Protein AF-A0A7X8BK26-F1 (afdb_monomer)

Structure (mmCIF, N/CA/C/O backbone):
data_AF-A0A7X8BK26-F1
#
_entry.id   AF-A0A7X8BK26-F1
#
loop_
_atom_site.group_PDB
_atom_site.id
_atom_site.type_symbol
_atom_site.label_atom_id
_atom_site.label_alt_id
_atom_site.label_comp_id
_atom_site.label_asym_id
_atom_site.label_entity_id
_atom_site.label_seq_id
_atom_site.pdbx_PDB_ins_code
_atom_site.Cartn_x
_atom_site.Cartn_y
_atom_site.Cartn_z
_atom_site.occupancy
_atom_site.B_iso_or_equiv
_atom_site.auth_seq_id
_atom_site.auth_comp_id
_atom_site.auth_asym_id
_atom_site.auth_atom_id
_atom_site.pdbx_PDB_model_num
ATOM 1 N N . MET A 1 1 ? -13.725 -7.142 50.628 1.00 49.91 1 MET A N 1
ATOM 2 C CA . MET A 1 1 ? -12.646 -7.054 49.625 1.00 49.91 1 MET A CA 1
ATOM 3 C C . MET A 1 1 ? -13.184 -6.203 48.503 1.00 49.91 1 MET A C 1
ATOM 5 O O . MET A 1 1 ? -13.955 -6.682 47.684 1.00 49.91 1 MET A O 1
ATOM 9 N N . ASP A 1 2 ? -12.891 -4.916 48.605 1.00 51.00 2 ASP A N 1
ATOM 10 C CA . ASP A 1 2 ? -13.368 -3.869 47.716 1.00 51.00 2 ASP A CA 1
ATOM 11 C C . ASP A 1 2 ? -12.639 -4.034 46.376 1.00 51.00 2 ASP A C 1
ATOM 13 O O . ASP A 1 2 ? -11.446 -3.735 46.266 1.00 51.00 2 ASP A O 1
ATOM 17 N N . GLN A 1 3 ? -13.297 -4.648 45.387 1.00 53.56 3 GLN A N 1
ATOM 18 C CA . GLN A 1 3 ? -12.745 -4.706 44.037 1.00 53.56 3 GLN A CA 1
ATOM 19 C C . GLN A 1 3 ? -12.851 -3.306 43.452 1.00 53.56 3 GLN A C 1
ATOM 21 O O . GLN A 1 3 ? -13.865 -2.927 42.879 1.00 53.56 3 GLN A O 1
ATOM 26 N N . ASN A 1 4 ? -11.785 -2.541 43.657 1.00 54.84 4 ASN A N 1
ATOM 27 C CA . ASN A 1 4 ? -11.631 -1.193 43.157 1.00 54.84 4 ASN A CA 1
ATOM 28 C C . ASN A 1 4 ? -11.833 -1.201 41.620 1.00 54.84 4 ASN A C 1
ATOM 30 O O . ASN A 1 4 ? -10.984 -1.747 40.904 1.00 54.84 4 ASN A O 1
ATOM 34 N N . PRO A 1 5 ? -12.938 -0.637 41.092 1.00 57.91 5 PRO A N 1
ATOM 35 C CA . PRO A 1 5 ? -13.339 -0.778 39.684 1.00 57.91 5 PRO A CA 1
ATOM 36 C C . PRO A 1 5 ? -12.338 -0.144 38.706 1.00 57.91 5 PRO A C 1
ATOM 38 O O . PRO A 1 5 ? -12.339 -0.442 37.514 1.00 57.91 5 PRO A O 1
ATOM 41 N N . VAL A 1 6 ? -11.429 0.688 39.218 1.00 57.09 6 VAL A N 1
ATOM 42 C CA . VAL A 1 6 ? -10.372 1.365 38.458 1.00 57.09 6 VAL A CA 1
ATOM 43 C C . VAL A 1 6 ? -9.267 0.393 37.995 1.00 57.09 6 VAL A C 1
ATOM 45 O O . VAL A 1 6 ? -8.559 0.688 37.038 1.00 57.09 6 VAL A O 1
ATOM 48 N N . MET A 1 7 ? -9.127 -0.786 38.622 1.00 52.00 7 MET A N 1
ATOM 49 C CA . MET A 1 7 ? -8.058 -1.760 38.320 1.00 52.00 7 MET A CA 1
ATOM 50 C C . MET A 1 7 ? -8.426 -2.805 37.244 1.00 52.00 7 MET A C 1
ATOM 52 O O . MET A 1 7 ? -7.552 -3.558 36.819 1.00 52.00 7 MET A O 1
ATOM 56 N N . GLN A 1 8 ? -9.685 -2.872 36.787 1.00 52.25 8 GLN A N 1
ATOM 57 C CA . GLN A 1 8 ? -10.115 -3.806 35.724 1.00 52.25 8 GLN A CA 1
ATOM 58 C C . GLN A 1 8 ? -9.964 -3.233 34.301 1.00 52.25 8 GLN A C 1
ATOM 60 O O . GLN A 1 8 ? -9.877 -3.992 33.339 1.00 52.25 8 GLN A O 1
ATOM 65 N N . SER A 1 9 ? -9.893 -1.907 34.134 1.00 55.22 9 SER A N 1
ATOM 66 C CA . SER A 1 9 ? -9.843 -1.278 32.800 1.00 55.22 9 SER A CA 1
ATOM 67 C C . SER A 1 9 ? -8.489 -1.441 32.094 1.00 55.22 9 SER A C 1
ATOM 69 O O . SER A 1 9 ? -8.433 -1.578 30.876 1.00 55.22 9 SER A O 1
ATOM 71 N N . SER A 1 10 ? -7.381 -1.499 32.842 1.00 54.41 10 SER A N 1
ATOM 72 C CA . SER A 1 10 ? -6.023 -1.656 32.291 1.00 54.41 10 SER A CA 1
ATOM 73 C C . SER A 1 10 ? -5.678 -3.097 31.878 1.00 54.41 10 SER A C 1
ATOM 75 O O . SER A 1 10 ? -4.671 -3.337 31.197 1.00 54.41 10 SER A O 1
ATOM 77 N N . THR A 1 11 ? -6.515 -4.066 32.254 1.00 61.47 11 THR A N 1
ATOM 78 C CA . THR A 1 11 ? -6.360 -5.494 31.948 1.00 61.47 11 THR A CA 1
ATOM 79 C C . THR A 1 11 ? -7.364 -6.020 30.931 1.00 61.47 11 THR A C 1
ATOM 81 O O . THR A 1 11 ? -7.112 -7.100 30.403 1.00 61.47 11 THR A O 1
ATOM 84 N N . ASP A 1 12 ? -8.412 -5.265 30.579 1.00 83.19 12 ASP A N 1
ATOM 85 C CA . ASP A 1 12 ? -9.378 -5.664 29.551 1.00 83.19 12 ASP A CA 1
ATOM 86 C C . ASP A 1 12 ? -8.708 -5.705 28.157 1.00 83.19 12 ASP A C 1
ATOM 88 O O . ASP A 1 12 ? -8.351 -4.656 27.598 1.00 83.19 12 ASP A O 1
ATOM 92 N N . PRO A 1 13 ? -8.519 -6.902 27.562 1.00 85.44 13 PRO A N 1
ATOM 93 C CA . PRO A 1 13 ? -7.912 -7.041 26.242 1.00 85.44 13 PRO A CA 1
ATOM 94 C C . PRO A 1 13 ? -8.657 -6.238 25.171 1.00 85.44 13 PRO A C 1
ATOM 96 O O . PRO A 1 13 ? -8.036 -5.733 24.235 1.00 85.44 13 PRO A O 1
ATOM 99 N N . MET A 1 14 ? -9.972 -6.066 25.324 1.00 88.00 14 MET A N 1
ATOM 100 C CA . MET A 1 14 ? -10.800 -5.386 24.339 1.00 88.00 14 MET A CA 1
ATOM 101 C C . MET A 1 14 ? -10.535 -3.880 24.308 1.00 88.00 14 MET A C 1
ATOM 103 O O . MET A 1 14 ? -10.464 -3.288 23.229 1.00 88.00 14 MET A O 1
ATOM 107 N N . GLN A 1 15 ? -10.292 -3.263 25.469 1.00 88.44 15 GLN A N 1
ATOM 108 C CA . GLN A 1 15 ? -9.907 -1.851 25.548 1.00 88.44 15 GLN A CA 1
ATOM 109 C C . GLN A 1 15 ? -8.535 -1.599 24.918 1.00 88.44 15 GLN A C 1
ATOM 111 O O . GLN A 1 15 ? -8.359 -0.618 24.195 1.00 88.44 15 GLN A O 1
ATOM 116 N N . LYS A 1 16 ? -7.575 -2.514 25.107 1.00 90.75 16 LYS A N 1
ATOM 117 C CA . LYS A 1 16 ? -6.255 -2.418 24.457 1.00 90.75 16 LYS A CA 1
ATOM 118 C C . LYS A 1 16 ? -6.360 -2.494 22.936 1.00 90.75 16 LYS A C 1
ATOM 120 O O . LYS A 1 16 ? -5.694 -1.727 22.240 1.00 90.75 16 LYS A O 1
ATOM 125 N N . ILE A 1 17 ? -7.210 -3.385 22.421 1.00 92.62 17 ILE A N 1
ATOM 126 C CA . ILE A 1 17 ? -7.477 -3.500 20.982 1.00 92.62 17 ILE A CA 1
ATOM 127 C C . ILE A 1 17 ? -8.123 -2.212 20.459 1.00 92.62 17 ILE A C 1
ATOM 129 O O . ILE A 1 17 ? -7.651 -1.674 19.461 1.00 92.62 17 ILE A O 1
ATOM 133 N N . ARG A 1 18 ? -9.139 -1.673 21.148 1.00 92.56 18 ARG A N 1
ATOM 134 C CA . ARG A 1 18 ? -9.778 -0.398 20.768 1.00 92.56 18 ARG A CA 1
ATOM 135 C C . ARG A 1 18 ? -8.774 0.745 20.707 1.00 92.56 18 ARG A C 1
ATOM 137 O O . ARG A 1 18 ? -8.687 1.406 19.681 1.00 92.56 18 ARG A O 1
ATOM 144 N N . TYR A 1 19 ? -7.946 0.904 21.736 1.00 91.88 19 TYR A N 1
ATOM 145 C CA . TYR A 1 19 ? -6.907 1.936 21.769 1.00 91.88 19 TYR A CA 1
ATOM 146 C C . TYR A 1 19 ? -5.872 1.788 20.639 1.00 91.88 19 TYR A C 1
ATOM 148 O O . TYR A 1 19 ? -5.400 2.770 20.065 1.00 91.88 19 TYR A O 1
ATOM 156 N N . SER A 1 20 ? -5.502 0.554 20.287 1.00 92.69 20 SER A N 1
ATOM 157 C CA . SER A 1 20 ? -4.616 0.293 19.146 1.00 92.69 20 SER A CA 1
ATOM 158 C C . SER A 1 20 ? -5.281 0.655 17.812 1.00 92.69 20 SER A C 1
ATOM 160 O O . SER A 1 20 ? -4.668 1.298 16.951 1.00 92.69 20 SER A O 1
ATOM 162 N N . ILE A 1 21 ? -6.555 0.299 17.656 1.00 94.81 21 ILE A N 1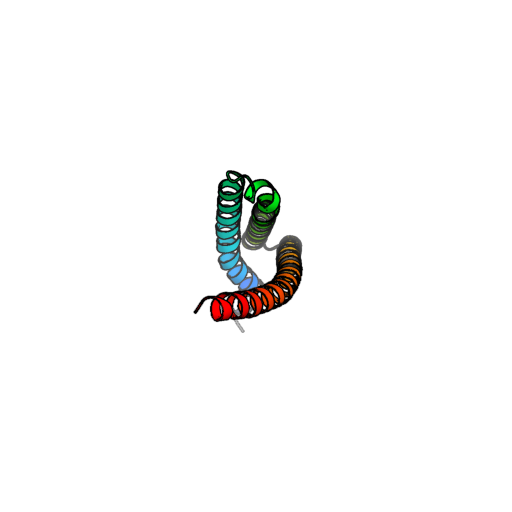
ATOM 163 C CA . ILE A 1 21 ? -7.343 0.623 16.467 1.00 94.81 21 ILE A CA 1
ATOM 164 C C . ILE A 1 21 ? -7.531 2.130 16.340 1.00 94.81 21 ILE A C 1
ATOM 166 O O . ILE A 1 21 ? -7.348 2.652 15.246 1.00 94.81 21 ILE A O 1
ATOM 170 N N . GLU A 1 22 ? -7.761 2.848 17.442 1.00 93.69 22 GLU A N 1
ATOM 171 C CA . GLU A 1 22 ? -7.887 4.308 17.460 1.00 93.69 22 GLU A CA 1
ATOM 172 C C . GLU A 1 22 ? -6.683 5.031 16.855 1.00 93.69 22 GLU A C 1
ATOM 174 O O . GLU A 1 22 ? -6.837 6.043 16.169 1.00 93.69 22 GLU A O 1
ATOM 179 N N . LYS A 1 23 ? -5.482 4.494 17.073 1.00 91.44 23 LYS A N 1
ATOM 180 C CA . LYS A 1 23 ? -4.248 5.047 16.510 1.00 91.44 23 LYS A CA 1
ATOM 181 C C . LYS A 1 23 ? -4.068 4.684 15.043 1.00 91.44 23 LYS A C 1
ATOM 183 O O . LYS A 1 23 ? -3.634 5.515 14.249 1.00 91.44 23 LYS A O 1
ATOM 188 N N . THR A 1 24 ? -4.374 3.445 14.677 1.00 94.50 24 THR A N 1
ATOM 189 C CA . THR A 1 24 ? -4.116 2.924 13.325 1.00 94.50 24 THR A CA 1
ATOM 190 C C . THR A 1 24 ? -5.158 3.387 12.306 1.00 94.50 24 THR A C 1
ATOM 192 O O . THR A 1 24 ? -4.805 3.650 11.156 1.00 94.50 24 THR A O 1
ATOM 195 N N . GLN A 1 25 ? -6.409 3.607 12.722 1.00 93.94 25 GLN A N 1
ATOM 196 C CA . GLN A 1 25 ? -7.476 4.105 11.848 1.00 93.94 25 GLN A CA 1
ATOM 197 C C . GLN A 1 25 ? -7.139 5.444 11.178 1.00 93.94 25 GLN A C 1
ATOM 199 O O . GLN A 1 25 ? -7.457 5.646 10.006 1.00 93.94 25 GLN A O 1
ATOM 204 N N . GLY A 1 26 ? -6.481 6.355 11.905 1.00 93.81 26 GLY A N 1
ATOM 205 C CA . GLY A 1 26 ? -6.162 7.694 11.414 1.00 93.81 26 GLY A CA 1
ATOM 206 C C . GLY A 1 26 ? -5.140 7.623 10.287 1.00 93.81 26 GLY A C 1
ATOM 207 O O . GLY A 1 26 ? -5.330 8.228 9.233 1.00 93.81 26 GLY A O 1
ATOM 208 N N . TRP A 1 27 ? -4.115 6.789 10.473 1.00 96.38 27 TRP A N 1
ATOM 209 C CA . TRP A 1 27 ? -3.114 6.502 9.450 1.00 96.38 27 TRP A CA 1
ATOM 210 C C . TRP A 1 27 ? -3.716 5.837 8.217 1.00 96.38 27 TRP A C 1
ATOM 212 O O . TRP A 1 27 ? -3.382 6.229 7.104 1.00 96.38 27 TRP A O 1
ATOM 222 N N . LEU A 1 28 ? -4.640 4.889 8.389 1.00 96.75 28 LEU A N 1
ATOM 223 C CA . LEU A 1 28 ? -5.323 4.253 7.260 1.00 96.75 28 LEU A CA 1
ATOM 224 C C . LEU A 1 28 ? -6.118 5.264 6.429 1.00 96.75 28 LEU A C 1
ATOM 226 O O . LEU A 1 28 ? -5.996 5.271 5.207 1.00 96.75 28 LEU A O 1
ATOM 230 N N . LYS A 1 29 ? -6.878 6.160 7.068 1.00 96.06 29 LYS A N 1
ATOM 231 C CA . LYS A 1 29 ? -7.614 7.214 6.350 1.00 96.06 29 LYS A CA 1
ATOM 232 C C . LYS A 1 29 ? -6.674 8.183 5.643 1.00 96.06 29 LYS A C 1
ATOM 234 O O . LYS A 1 29 ? -6.883 8.483 4.471 1.00 96.06 29 LYS A O 1
ATOM 239 N N . PHE A 1 30 ? -5.628 8.635 6.331 1.00 97.25 30 PHE A N 1
ATOM 240 C CA . PHE A 1 30 ? -4.641 9.553 5.768 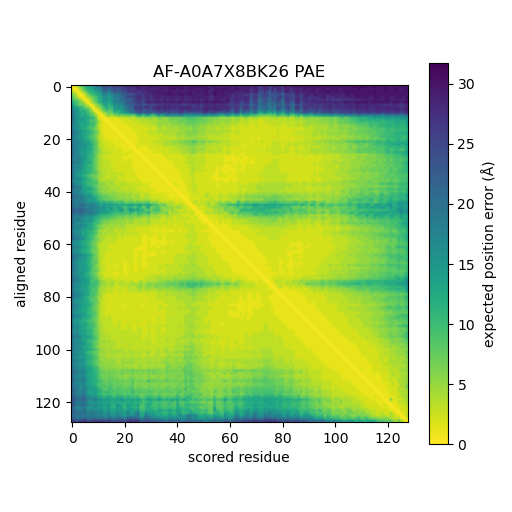1.00 97.25 30 PHE A CA 1
ATOM 241 C C . PHE A 1 30 ? -3.934 8.956 4.545 1.00 97.25 30 PHE A C 1
ATOM 243 O O . PHE A 1 30 ? -3.953 9.552 3.469 1.00 97.25 30 PHE A O 1
ATOM 250 N N . LEU A 1 31 ? -3.376 7.751 4.681 1.00 96.44 31 LEU A N 1
ATOM 251 C CA . LEU A 1 31 ? -2.712 7.050 3.583 1.00 96.44 31 LEU A CA 1
ATOM 252 C C . LEU A 1 31 ? -3.687 6.719 2.450 1.00 96.44 31 LEU A C 1
ATOM 254 O O . LEU A 1 31 ? -3.312 6.815 1.285 1.00 96.44 31 LEU A O 1
ATOM 258 N N . GLY A 1 32 ? -4.942 6.392 2.771 1.00 96.56 32 GLY A N 1
ATOM 259 C CA . GLY A 1 32 ? -5.978 6.158 1.773 1.00 96.56 32 GLY A CA 1
ATOM 260 C C . GLY A 1 32 ? -6.255 7.394 0.916 1.00 96.56 32 GLY A C 1
ATOM 261 O O . GLY A 1 32 ? -6.265 7.307 -0.310 1.00 96.56 32 GLY A O 1
ATOM 262 N N . ILE A 1 33 ? -6.399 8.562 1.548 1.00 97.50 33 ILE A N 1
ATOM 263 C CA . ILE A 1 33 ? -6.585 9.843 0.852 1.00 97.50 33 ILE A CA 1
ATOM 264 C C . ILE A 1 33 ? -5.357 10.178 -0.003 1.00 97.50 33 ILE A C 1
ATOM 266 O O . ILE A 1 33 ? -5.509 10.511 -1.178 1.00 97.50 33 ILE A O 1
ATOM 270 N N . LEU A 1 34 ? -4.145 10.045 0.547 1.00 97.38 34 LEU A N 1
ATOM 271 C CA . LEU A 1 34 ? -2.914 10.273 -0.212 1.00 97.38 34 LEU A CA 1
ATOM 272 C C . LEU A 1 34 ? -2.794 9.340 -1.420 1.00 97.38 34 LEU A C 1
ATOM 274 O O . LEU A 1 34 ? -2.375 9.780 -2.486 1.00 97.38 34 LEU A O 1
ATOM 278 N N . SER A 1 35 ? -3.182 8.072 -1.274 1.00 96.00 35 SER A N 1
ATOM 279 C CA . SER A 1 35 ? -3.143 7.091 -2.359 1.00 96.00 35 SER A CA 1
ATOM 280 C C . SER A 1 35 ? -4.123 7.443 -3.483 1.00 96.00 35 SER A C 1
ATOM 282 O O . SER A 1 35 ? -3.749 7.395 -4.655 1.00 96.00 35 SER A O 1
ATOM 284 N N . ILE A 1 36 ? -5.335 7.901 -3.143 1.00 96.75 36 ILE A N 1
ATOM 285 C CA . ILE A 1 36 ? -6.319 8.380 -4.128 1.00 96.75 36 ILE A CA 1
ATOM 286 C C . ILE A 1 36 ? -5.788 9.609 -4.870 1.00 96.75 36 ILE A C 1
ATOM 288 O O . ILE A 1 36 ? -5.843 9.646 -6.097 1.00 96.75 36 ILE A O 1
ATOM 292 N N . ILE A 1 37 ? -5.245 10.596 -4.150 1.00 96.81 37 ILE A N 1
ATOM 293 C CA . ILE A 1 37 ? -4.675 11.807 -4.760 1.00 96.81 37 ILE A CA 1
ATOM 294 C C . ILE A 1 37 ? -3.495 11.440 -5.665 1.00 96.81 37 ILE A C 1
ATOM 296 O O . ILE A 1 37 ? -3.438 11.881 -6.811 1.00 96.81 37 ILE A O 1
ATOM 300 N N . GLY A 1 38 ? -2.578 10.599 -5.184 1.00 94.25 38 GLY A N 1
ATOM 301 C CA . GLY A 1 38 ? -1.432 10.128 -5.957 1.00 94.25 38 GLY A CA 1
ATOM 302 C C . GLY A 1 38 ? -1.853 9.396 -7.232 1.00 94.25 38 GLY A C 1
ATOM 303 O O . GLY A 1 38 ? -1.331 9.689 -8.305 1.00 94.25 38 GLY A O 1
ATOM 304 N N . GLY A 1 39 ? -2.849 8.512 -7.142 1.00 92.75 39 GLY A N 1
ATOM 305 C CA . GLY A 1 39 ? -3.417 7.830 -8.302 1.00 92.75 39 GLY A CA 1
ATOM 306 C C . GLY A 1 39 ? -4.093 8.789 -9.284 1.00 92.75 39 GLY A C 1
ATOM 307 O O . GLY A 1 39 ? -3.876 8.681 -10.488 1.00 92.75 39 GLY A O 1
ATOM 308 N N . ALA A 1 40 ? -4.845 9.776 -8.793 1.00 94.12 40 ALA A N 1
ATOM 309 C CA . ALA A 1 40 ? -5.467 10.796 -9.636 1.00 94.12 40 ALA A CA 1
ATOM 310 C C . ALA A 1 40 ? -4.427 11.639 -10.395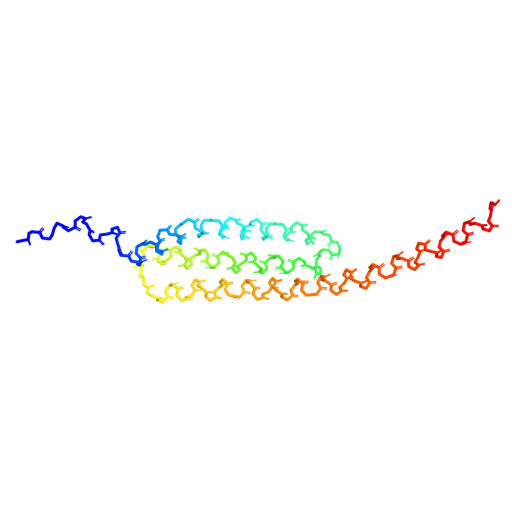 1.00 94.12 40 ALA A C 1
ATOM 312 O O . ALA A 1 40 ? -4.594 11.888 -11.586 1.00 94.12 40 ALA A O 1
ATOM 313 N N . LEU A 1 41 ? -3.324 12.022 -9.741 1.00 94.19 41 LEU A N 1
ATOM 314 C CA . LEU A 1 41 ? -2.208 12.709 -10.399 1.00 94.19 41 LEU A CA 1
ATOM 315 C C . LEU A 1 41 ? -1.529 11.814 -11.441 1.00 94.19 41 LEU A C 1
ATOM 317 O O . LEU A 1 41 ? -1.188 12.277 -12.527 1.00 94.19 41 LEU A O 1
ATOM 321 N N . GLN A 1 42 ? -1.369 10.524 -11.146 1.00 92.19 42 GLN A N 1
ATOM 322 C CA . GLN A 1 42 ? -0.786 9.566 -12.081 1.00 92.19 42 GLN A CA 1
ATOM 323 C C . GLN A 1 42 ? -1.668 9.380 -13.326 1.00 92.19 42 GLN A C 1
ATOM 325 O O . GLN A 1 42 ? -1.144 9.293 -14.439 1.00 92.19 42 GLN A O 1
ATOM 330 N N . ALA A 1 43 ? -2.995 9.402 -13.164 1.00 92.75 43 ALA A N 1
ATOM 331 C CA . ALA A 1 43 ? -3.962 9.299 -14.257 1.00 92.75 43 ALA A CA 1
ATOM 332 C C . ALA A 1 43 ? -3.853 10.433 -15.294 1.00 92.75 43 ALA A C 1
ATOM 334 O O . ALA A 1 43 ? -4.292 10.254 -16.426 1.00 92.75 43 ALA A O 1
ATOM 335 N N . LEU A 1 44 ? -3.232 11.569 -14.946 1.00 93.06 44 LEU A N 1
ATOM 336 C CA . LEU A 1 44 ? -2.972 12.672 -15.883 1.00 93.06 44 LEU A CA 1
ATOM 337 C C . LEU A 1 44 ? -1.925 12.320 -16.952 1.00 93.06 44 LEU A C 1
ATOM 339 O O . LEU A 1 44 ? -1.778 13.038 -17.939 1.00 93.06 44 LEU A O 1
ATOM 343 N N . THR A 1 45 ? -1.186 11.225 -16.768 1.00 92.56 45 THR A N 1
ATOM 344 C CA . THR A 1 45 ? -0.196 10.745 -17.737 1.00 92.56 45 THR A CA 1
ATOM 345 C C . THR A 1 45 ? -0.797 9.667 -18.646 1.00 92.56 45 THR A C 1
ATOM 347 O O . THR A 1 45 ? -1.575 8.826 -18.195 1.00 92.56 45 THR A O 1
ATOM 350 N N . LEU A 1 46 ? -0.391 9.641 -19.924 1.00 86.94 46 LEU A N 1
ATOM 351 C CA . LEU A 1 46 ? -0.847 8.650 -20.918 1.00 86.94 46 LEU A CA 1
ATOM 352 C C . LEU A 1 46 ? -0.649 7.200 -20.458 1.00 86.94 46 LEU A C 1
ATOM 354 O O . LEU A 1 46 ? -1.493 6.347 -20.704 1.00 86.94 46 LEU A O 1
ATOM 358 N N . VAL A 1 47 ? 0.462 6.923 -19.776 1.00 86.62 47 VAL A N 1
ATOM 359 C CA . VAL A 1 47 ? 0.757 5.593 -19.223 1.00 86.62 47 VAL A CA 1
ATOM 360 C C . VAL A 1 47 ? 0.016 5.377 -17.904 1.00 86.62 47 VAL A C 1
ATOM 362 O O . VAL A 1 47 ? -0.486 4.289 -17.629 1.00 86.62 47 VAL A O 1
ATOM 365 N N . GLY A 1 48 ? -0.076 6.417 -17.078 1.00 82.88 48 GLY A N 1
ATOM 366 C CA . GLY A 1 48 ? -0.644 6.316 -15.745 1.00 82.88 48 GLY A CA 1
ATOM 367 C C . GLY A 1 48 ? -2.147 6.090 -15.728 1.00 82.88 48 GLY A C 1
ATOM 368 O O . GLY A 1 48 ? -2.608 5.450 -14.794 1.00 82.88 48 GLY A O 1
ATOM 369 N N . ILE A 1 49 ? -2.911 6.475 -16.755 1.00 88.81 49 ILE A N 1
ATOM 370 C CA . ILE A 1 49 ? -4.350 6.158 -16.815 1.00 88.81 49 ILE A CA 1
ATOM 371 C C . ILE A 1 49 ? -4.633 4.643 -16.770 1.00 88.81 49 ILE A C 1
ATOM 373 O O . ILE A 1 49 ? -5.635 4.217 -16.201 1.00 88.81 49 ILE A O 1
ATOM 377 N N . ILE A 1 50 ? -3.717 3.818 -17.292 1.00 89.88 50 ILE A N 1
ATOM 378 C CA . ILE A 1 50 ? -3.844 2.351 -17.307 1.00 89.88 50 ILE A CA 1
ATOM 379 C C . ILE A 1 50 ? -3.547 1.748 -15.929 1.00 89.88 50 ILE A C 1
ATOM 381 O O . ILE A 1 50 ? -4.048 0.675 -15.607 1.00 89.88 50 ILE A O 1
ATOM 385 N N . VAL A 1 51 ? -2.741 2.420 -15.103 1.00 89.25 51 VAL A N 1
ATOM 386 C CA . VAL A 1 51 ? -2.240 1.875 -13.828 1.00 89.25 51 VAL A CA 1
ATOM 387 C C . VAL A 1 51 ? -2.886 2.551 -12.612 1.00 89.25 51 VAL A C 1
ATOM 389 O O . VAL A 1 51 ? -2.984 1.939 -11.553 1.00 89.25 51 VAL A O 1
ATOM 392 N N . ALA A 1 52 ? -3.392 3.777 -12.757 1.00 92.25 52 ALA A N 1
ATOM 393 C CA . ALA A 1 52 ? -3.920 4.617 -11.680 1.00 92.25 52 ALA A CA 1
ATOM 394 C C . ALA A 1 52 ? -5.132 4.022 -10.949 1.00 92.25 52 ALA A C 1
ATOM 396 O O . ALA A 1 52 ? -5.389 4.375 -9.798 1.00 92.25 52 ALA A O 1
ATOM 397 N N . TRP A 1 53 ? -5.864 3.097 -11.572 1.00 92.38 53 TRP A N 1
ATOM 398 C CA . TRP A 1 53 ? -6.990 2.426 -10.921 1.00 92.38 53 TRP A CA 1
ATOM 399 C C . TRP A 1 53 ? -6.558 1.618 -9.685 1.00 92.38 53 TRP A C 1
ATOM 401 O O . TRP A 1 53 ? -7.319 1.553 -8.721 1.00 92.38 53 TRP A O 1
ATOM 411 N N . LEU A 1 54 ? -5.337 1.062 -9.667 1.00 93.44 54 LEU A N 1
ATOM 412 C CA . LEU A 1 54 ? -4.801 0.310 -8.525 1.00 93.44 54 LEU A CA 1
ATOM 413 C C . LEU A 1 54 ? -4.638 1.175 -7.262 1.00 93.44 54 LEU A C 1
ATOM 415 O O . LEU A 1 54 ? -5.261 0.844 -6.250 1.00 93.44 54 LEU A O 1
ATOM 419 N N . PRO A 1 55 ? -3.846 2.269 -7.270 1.00 92.75 55 PRO A N 1
ATOM 420 C CA . PRO A 1 55 ? -3.691 3.122 -6.093 1.00 92.75 55 PRO A CA 1
ATOM 421 C C . PRO A 1 55 ? -5.015 3.763 -5.661 1.00 92.75 55 PRO A C 1
ATOM 423 O O . PRO A 1 55 ? -5.302 3.819 -4.469 1.00 92.75 55 PRO A O 1
ATOM 426 N N . ILE A 1 56 ? -5.882 4.159 -6.601 1.00 94.75 56 ILE A N 1
ATOM 427 C CA . ILE A 1 56 ? -7.201 4.713 -6.255 1.00 94.75 56 ILE A CA 1
ATOM 428 C C . ILE A 1 56 ? -8.041 3.681 -5.492 1.00 94.75 56 ILE A C 1
ATOM 430 O O . ILE A 1 56 ? -8.593 3.986 -4.434 1.00 94.75 56 ILE A O 1
ATOM 434 N N . TRP A 1 57 ? -8.117 2.446 -5.989 1.00 95.06 57 TRP A N 1
ATOM 435 C CA . TRP A 1 57 ? -8.894 1.390 -5.346 1.00 95.06 57 TRP A CA 1
ATOM 436 C C . TRP A 1 57 ? -8.323 0.985 -3.980 1.00 95.06 57 TRP A C 1
ATOM 438 O O . TRP A 1 57 ? -9.076 0.867 -3.010 1.00 95.06 57 TRP A O 1
ATOM 448 N N . LEU A 1 58 ? -6.996 0.858 -3.866 1.00 95.62 58 LEU A N 1
ATOM 449 C CA . LEU A 1 58 ? -6.317 0.618 -2.589 1.00 95.62 58 LEU A CA 1
ATOM 450 C C . LEU A 1 58 ? -6.617 1.722 -1.574 1.00 95.62 58 LEU A C 1
ATOM 452 O O . LEU A 1 58 ? -6.934 1.432 -0.417 1.00 95.62 58 LEU A O 1
ATOM 456 N N . GLY A 1 59 ? -6.586 2.981 -2.013 1.00 96.25 59 GLY A N 1
ATOM 457 C CA . GLY A 1 59 ? -6.893 4.113 -1.154 1.00 96.25 59 GLY A CA 1
ATOM 458 C C . GLY A 1 59 ? -8.335 4.102 -0.639 1.00 96.25 59 GLY A C 1
ATOM 459 O O . GLY A 1 59 ? -8.576 4.383 0.538 1.00 96.25 59 GLY A O 1
ATOM 460 N N . ILE A 1 60 ? -9.291 3.680 -1.473 1.00 97.00 60 ILE A N 1
ATOM 461 C CA . ILE A 1 60 ? -10.690 3.491 -1.063 1.00 97.00 60 ILE A CA 1
ATOM 462 C C . ILE A 1 60 ? -10.800 2.410 0.022 1.00 97.00 60 ILE A C 1
ATOM 464 O O . ILE A 1 60 ? -11.464 2.634 1.036 1.00 97.00 60 ILE A O 1
ATOM 468 N N . ILE A 1 61 ? -10.140 1.259 -0.142 1.00 97.19 61 ILE A N 1
ATOM 469 C CA . ILE A 1 61 ? -10.192 0.173 0.853 1.00 97.19 61 ILE A CA 1
ATOM 470 C C . ILE A 1 61 ? -9.531 0.604 2.170 1.00 97.19 61 ILE A C 1
ATOM 472 O O . ILE A 1 61 ? -10.084 0.337 3.235 1.00 97.19 61 ILE A O 1
ATOM 476 N N . MET A 1 62 ? -8.401 1.315 2.120 1.00 97.44 62 MET A N 1
ATOM 477 C CA . MET A 1 62 ? -7.749 1.893 3.304 1.00 97.44 62 MET A CA 1
ATOM 478 C C . MET A 1 62 ? -8.671 2.849 4.060 1.00 97.44 62 MET A C 1
ATOM 480 O O . MET A 1 62 ? -8.793 2.753 5.282 1.00 97.44 62 MET A O 1
ATOM 484 N N . ASN A 1 63 ? -9.376 3.726 3.347 1.00 97.69 63 ASN A N 1
ATOM 485 C CA . ASN A 1 63 ? -10.311 4.649 3.977 1.00 97.69 63 ASN A CA 1
ATOM 486 C C . ASN A 1 63 ? -11.526 3.914 4.582 1.00 97.69 63 ASN A C 1
ATOM 488 O O . ASN A 1 63 ? -11.974 4.246 5.682 1.00 97.69 63 ASN A O 1
ATOM 492 N N . GLN A 1 64 ? -12.024 2.862 3.919 1.00 96.94 64 GLN A N 1
ATOM 493 C CA . GLN A 1 64 ? -13.069 1.991 4.472 1.00 96.94 64 GLN A CA 1
ATOM 494 C C . GLN A 1 64 ? -12.598 1.263 5.736 1.00 96.94 64 GLN A C 1
ATOM 496 O O . GLN A 1 64 ? -13.316 1.271 6.733 1.00 96.94 64 GLN A O 1
ATOM 501 N N . ALA A 1 65 ? -11.387 0.694 5.724 1.00 96.94 65 ALA A N 1
ATOM 502 C CA . ALA A 1 65 ? -10.783 0.059 6.892 1.00 96.94 65 ALA A CA 1
ATOM 503 C C . ALA A 1 65 ? -10.691 1.058 8.050 1.00 96.94 65 ALA A C 1
ATOM 505 O O . ALA A 1 65 ? -11.247 0.823 9.115 1.00 96.94 65 ALA A O 1
ATOM 506 N N . GLY A 1 66 ? -10.098 2.234 7.829 1.00 96.81 66 GLY A N 1
ATOM 507 C CA . GLY A 1 66 ? -10.023 3.270 8.859 1.00 96.81 66 GLY A CA 1
ATOM 508 C C . GLY A 1 66 ? -11.399 3.722 9.365 1.00 96.81 66 GLY A C 1
ATOM 509 O O . GLY A 1 66 ? -11.551 4.047 10.537 1.00 96.81 66 GLY A O 1
ATOM 510 N N . SER A 1 67 ? -12.427 3.730 8.515 1.00 96.94 67 SER A N 1
ATOM 511 C CA . SER A 1 67 ? -13.793 4.087 8.926 1.00 96.94 67 SER A CA 1
ATOM 512 C C . SER A 1 67 ? -14.425 3.028 9.826 1.00 96.94 67 SER A C 1
ATOM 514 O O . SER A 1 67 ? -15.006 3.386 10.843 1.00 96.94 67 SER A O 1
ATOM 516 N N . LYS A 1 68 ? -14.226 1.740 9.531 1.00 97.19 68 LYS A N 1
ATOM 517 C CA . LYS A 1 68 ? -14.669 0.644 10.407 1.00 97.19 68 LYS A CA 1
ATOM 518 C C . LYS A 1 68 ? -13.874 0.555 11.706 1.00 97.19 68 LYS A C 1
ATOM 520 O O . LYS A 1 68 ? -14.440 0.280 12.756 1.00 97.19 68 LYS A O 1
ATOM 525 N N . GLY A 1 69 ? -12.592 0.911 11.667 1.00 96.06 69 GLY A N 1
ATOM 526 C CA . GLY A 1 69 ? -11.793 1.092 12.878 1.00 96.06 69 GLY A CA 1
ATOM 527 C C . GLY A 1 69 ? -12.348 2.200 13.780 1.00 96.06 69 GLY A C 1
ATOM 528 O O . GLY A 1 69 ? -12.400 2.027 14.995 1.00 96.06 69 GLY A O 1
ATOM 529 N N . LYS A 1 70 ? -12.830 3.303 13.190 1.00 96.38 70 LYS A N 1
ATOM 530 C CA . LYS A 1 70 ? -13.509 4.380 13.928 1.00 96.38 70 LYS A CA 1
ATOM 531 C C . LYS A 1 70 ? -14.777 3.902 14.598 1.00 96.38 70 LYS A C 1
ATOM 533 O O . LYS A 1 70 ? -14.960 4.106 15.790 1.00 96.38 70 LYS A O 1
ATOM 538 N N . ASP A 1 71 ? -15.624 3.264 13.810 1.00 96.06 71 ASP A N 1
ATOM 539 C CA . ASP A 1 71 ? -16.885 2.703 14.259 1.00 96.06 71 ASP A CA 1
ATOM 540 C C . ASP A 1 71 ? -16.679 1.740 15.435 1.00 96.06 71 ASP A C 1
ATOM 542 O O . ASP A 1 71 ? -17.376 1.831 16.445 1.00 96.06 71 ASP A O 1
ATOM 546 N N . TYR A 1 72 ? -15.656 0.884 15.351 1.00 95.44 72 TYR A N 1
ATOM 547 C CA . TYR A 1 72 ? -15.276 -0.005 16.439 1.00 95.44 72 TYR A CA 1
ATOM 548 C C . TYR A 1 72 ? -14.750 0.736 17.674 1.00 95.44 72 TYR A C 1
ATOM 550 O O . TYR A 1 72 ? -15.086 0.365 18.796 1.00 95.44 72 TYR A O 1
ATOM 558 N N . ALA A 1 73 ? -13.929 1.771 17.502 1.00 92.81 73 ALA A N 1
ATOM 559 C CA . ALA A 1 73 ? -13.451 2.577 18.621 1.00 92.81 73 ALA A CA 1
ATOM 560 C C . ALA A 1 73 ? -14.609 3.273 19.358 1.00 92.81 73 ALA A C 1
ATOM 562 O O . ALA A 1 73 ? -14.680 3.216 20.585 1.00 92.81 73 ALA A O 1
ATOM 563 N N . ASP A 1 74 ? -15.547 3.848 18.602 1.00 92.75 74 ASP A N 1
ATOM 564 C CA . ASP A 1 74 ? -16.665 4.626 19.131 1.00 92.75 74 ASP A CA 1
ATOM 565 C C . ASP A 1 74 ? -17.749 3.724 19.761 1.00 92.75 74 ASP A C 1
ATOM 567 O O . ASP A 1 74 ? -18.249 4.007 20.850 1.00 92.75 74 ASP A O 1
ATOM 571 N N . ARG A 1 75 ? -18.133 2.632 19.081 1.00 91.94 75 ARG A N 1
ATOM 572 C CA . ARG A 1 75 ? -19.255 1.757 19.484 1.00 91.94 75 ARG A CA 1
ATOM 573 C C . ARG A 1 75 ? -18.814 0.493 20.198 1.00 91.94 75 ARG A C 1
ATOM 575 O O . ARG A 1 75 ? -19.534 -0.032 21.046 1.00 91.94 75 ARG A O 1
ATOM 582 N N . GLY A 1 76 ? -17.650 -0.033 19.835 1.00 88.50 76 GLY A N 1
ATOM 583 C CA . GLY A 1 76 ? -17.095 -1.199 20.491 1.00 88.50 76 GLY A CA 1
ATOM 584 C C . GLY A 1 76 ? -17.690 -2.550 20.112 1.00 88.50 76 GLY A C 1
ATOM 585 O O . GLY A 1 76 ? -17.507 -3.509 20.867 1.00 88.50 76 GLY A O 1
ATOM 586 N N . THR A 1 77 ? -18.416 -2.627 18.997 1.00 92.56 77 THR A N 1
ATOM 587 C CA . THR A 1 77 ? -19.107 -3.848 18.567 1.00 92.56 77 THR A CA 1
ATOM 588 C C . THR A 1 77 ? -18.140 -4.843 17.923 1.00 92.56 77 THR A C 1
ATOM 590 O O . THR A 1 77 ? -17.228 -4.462 17.196 1.00 92.56 77 THR A O 1
ATOM 593 N N . LEU A 1 78 ? -18.322 -6.143 18.157 1.00 92.06 78 LEU A N 1
ATOM 594 C CA . LEU A 1 78 ? -17.438 -7.150 17.557 1.00 92.06 78 LEU A CA 1
ATOM 595 C C . LEU A 1 78 ? -17.550 -7.189 16.021 1.00 92.06 78 LEU A C 1
ATOM 597 O O . LEU A 1 78 ? -16.572 -7.486 15.343 1.00 92.06 78 LEU A O 1
ATOM 601 N N . GLU A 1 79 ? -18.719 -6.855 15.478 1.00 95.44 79 GLU A N 1
ATOM 602 C CA . GLU A 1 79 ? -18.971 -6.773 14.036 1.00 95.44 79 GLU A CA 1
ATOM 603 C C . GLU A 1 79 ? -18.060 -5.741 13.356 1.00 95.44 79 GLU A C 1
ATOM 605 O O . GLU A 1 79 ? -17.360 -6.077 12.401 1.00 95.44 79 GLU A O 1
ATOM 610 N N . ASP A 1 80 ? -17.961 -4.529 13.914 1.00 95.00 80 ASP A N 1
ATOM 611 C CA . ASP A 1 80 ? -17.086 -3.476 13.383 1.00 95.00 80 ASP A CA 1
ATOM 612 C C . ASP A 1 80 ? -15.603 -3.900 13.397 1.00 95.00 80 ASP A C 1
ATOM 614 O O . ASP A 1 80 ? -14.838 -3.566 12.487 1.00 95.00 80 ASP A O 1
ATOM 618 N N . LEU A 1 81 ? -15.191 -4.680 14.406 1.00 94.69 81 LEU A N 1
ATOM 619 C CA . LEU A 1 81 ? -13.838 -5.235 14.498 1.00 94.69 81 LEU A CA 1
ATOM 620 C C . LEU A 1 81 ? -13.568 -6.290 13.419 1.00 94.69 81 LEU A C 1
ATOM 622 O O . LEU A 1 81 ? -12.472 -6.325 12.851 1.00 94.69 81 LEU A O 1
ATOM 626 N N . VAL A 1 82 ? -14.535 -7.166 13.146 1.00 96.75 82 VAL A N 1
ATOM 627 C CA . VAL A 1 82 ? -14.417 -8.176 12.085 1.00 96.75 82 VAL A CA 1
ATOM 628 C C . VAL A 1 82 ? -14.318 -7.488 10.728 1.00 96.75 82 VAL A C 1
ATOM 630 O O . VAL A 1 82 ? -13.384 -7.763 9.974 1.00 96.75 82 VAL A O 1
ATOM 633 N N . GLU A 1 83 ?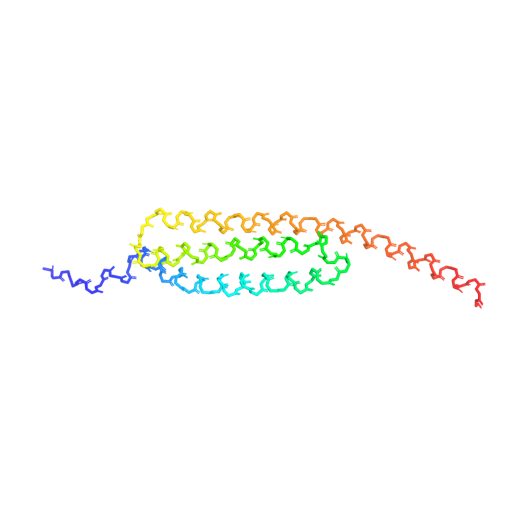 -15.191 -6.519 10.451 1.00 96.88 83 GLU A N 1
ATOM 634 C CA . GLU A 1 83 ? -15.163 -5.776 9.191 1.00 96.88 83 GLU A CA 1
ATOM 635 C C . GLU A 1 83 ? -13.866 -4.980 9.003 1.00 96.88 83 GLU A C 1
ATOM 637 O O . GLU A 1 83 ? -13.298 -4.973 7.908 1.00 96.88 83 GLU A O 1
ATOM 642 N N . TYR A 1 84 ? -13.355 -4.342 10.063 1.00 96.81 84 TYR A N 1
ATOM 643 C CA . TYR A 1 84 ? -12.044 -3.691 10.053 1.00 96.81 84 TYR A CA 1
ATOM 644 C C . TYR A 1 84 ? -10.940 -4.654 9.593 1.00 96.81 84 TYR A C 1
ATOM 646 O O . TYR A 1 84 ? -10.184 -4.350 8.662 1.00 96.81 84 TYR A O 1
ATOM 654 N N . ASN A 1 85 ? -10.877 -5.839 10.205 1.00 96.62 85 ASN A N 1
ATOM 655 C CA . ASN A 1 85 ? -9.875 -6.851 9.881 1.00 96.62 85 ASN A CA 1
ATOM 656 C C . ASN A 1 85 ? -10.061 -7.439 8.479 1.00 96.62 85 ASN A C 1
ATOM 658 O O . ASN A 1 85 ? -9.071 -7.685 7.793 1.00 96.62 85 ASN A O 1
ATOM 662 N N . ASP A 1 86 ? -11.294 -7.611 8.005 1.00 97.81 86 ASP A N 1
ATOM 663 C CA . ASP A 1 86 ? -11.553 -8.084 6.645 1.00 97.81 86 ASP A CA 1
ATOM 664 C C . ASP A 1 86 ? -11.070 -7.092 5.583 1.00 97.81 86 ASP A C 1
ATOM 666 O O . ASP A 1 86 ? -10.486 -7.495 4.572 1.00 97.81 86 ASP A O 1
ATOM 670 N N . LYS A 1 87 ? -11.230 -5.783 5.815 1.00 96.50 87 LYS A N 1
ATOM 671 C CA . LYS A 1 87 ? -10.669 -4.760 4.919 1.00 96.50 87 LYS A CA 1
ATOM 672 C C . LYS A 1 87 ? -9.140 -4.767 4.946 1.00 96.50 87 LYS A C 1
ATOM 674 O O . LYS A 1 87 ? -8.524 -4.662 3.885 1.00 96.50 87 LYS A O 1
ATOM 679 N N . LEU A 1 88 ? -8.524 -4.940 6.119 1.00 96.69 88 LEU A N 1
ATOM 680 C CA . LEU A 1 88 ? -7.069 -5.087 6.233 1.00 96.69 88 LEU A CA 1
ATOM 681 C C . LEU A 1 88 ? -6.555 -6.332 5.512 1.00 96.69 88 LEU A C 1
ATOM 683 O O . LEU A 1 88 ? -5.595 -6.240 4.752 1.00 96.69 88 LEU A O 1
ATOM 687 N N . LYS A 1 89 ? -7.212 -7.479 5.700 1.00 97.38 89 LYS A N 1
ATOM 688 C CA . LYS A 1 89 ? -6.905 -8.720 4.985 1.00 97.38 89 LYS A CA 1
ATOM 689 C C . LYS A 1 89 ? -6.908 -8.474 3.482 1.00 97.38 89 LYS A C 1
ATOM 691 O O . LYS A 1 89 ? -5.917 -8.776 2.826 1.00 97.38 89 LYS A O 1
ATOM 696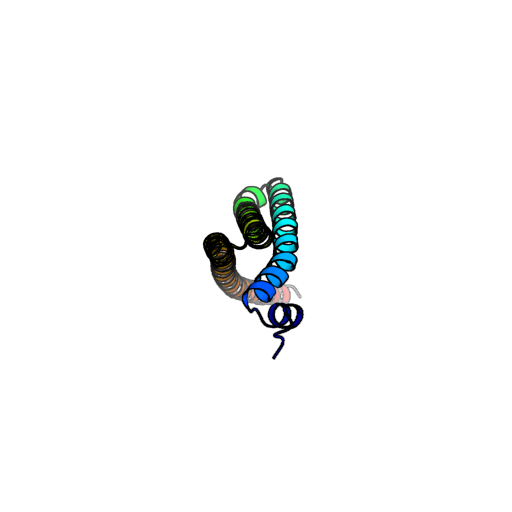 N N . ASN A 1 90 ? -7.965 -7.849 2.961 1.00 96.12 90 ASN A N 1
ATOM 697 C CA . ASN A 1 90 ? -8.060 -7.529 1.539 1.00 96.12 90 ASN A CA 1
ATOM 698 C C . ASN A 1 90 ? -6.890 -6.645 1.074 1.00 96.12 90 ASN A C 1
ATOM 700 O O . ASN A 1 90 ? -6.281 -6.959 0.054 1.00 96.12 90 ASN A O 1
ATOM 704 N N . LEU A 1 91 ? -6.517 -5.602 1.830 1.00 95.69 91 LEU A N 1
ATOM 705 C CA . LEU A 1 91 ? -5.347 -4.764 1.519 1.00 95.69 91 LEU A CA 1
ATOM 706 C C . LEU A 1 91 ? -4.057 -5.583 1.428 1.00 95.69 91 LEU A C 1
ATOM 708 O O . LEU A 1 91 ? -3.338 -5.485 0.436 1.00 95.69 91 LEU A O 1
ATOM 712 N N . PHE A 1 92 ? -3.768 -6.404 2.438 1.00 96.50 92 PHE A N 1
ATOM 713 C CA . PHE A 1 92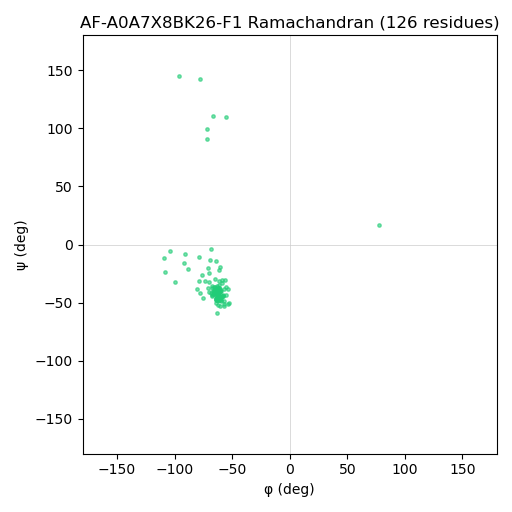 ? -2.559 -7.227 2.453 1.00 96.50 92 PHE A CA 1
ATOM 714 C C . PHE A 1 92 ? -2.562 -8.289 1.355 1.00 96.50 92 PHE A C 1
ATOM 716 O O . PHE A 1 92 ? -1.516 -8.541 0.765 1.00 96.50 92 PHE A O 1
ATOM 723 N N . THR A 1 93 ? -3.714 -8.881 1.029 1.00 97.19 93 THR A N 1
ATOM 724 C CA . THR A 1 93 ? -3.836 -9.819 -0.094 1.00 97.19 93 THR A CA 1
ATOM 725 C C . THR A 1 93 ? -3.486 -9.140 -1.414 1.00 97.19 93 THR A C 1
ATOM 727 O O . THR A 1 93 ? -2.699 -9.684 -2.187 1.00 97.19 93 THR A O 1
ATOM 730 N N . ILE A 1 94 ? -4.004 -7.933 -1.657 1.00 95.12 94 ILE A N 1
ATOM 731 C CA . ILE A 1 94 ? -3.694 -7.177 -2.875 1.00 95.12 94 ILE A CA 1
ATOM 732 C C . ILE A 1 94 ? -2.204 -6.832 -2.914 1.00 95.12 94 ILE A C 1
ATOM 734 O O . ILE A 1 94 ? -1.551 -7.092 -3.923 1.00 95.12 94 ILE A O 1
ATOM 738 N N . TYR A 1 95 ? -1.637 -6.316 -1.818 1.00 94.75 95 TYR A N 1
ATOM 739 C CA . TYR A 1 95 ? -0.202 -6.031 -1.750 1.00 94.75 95 TYR A CA 1
ATOM 740 C C . TYR A 1 95 ? 0.657 -7.280 -1.954 1.00 94.75 95 TYR A C 1
ATOM 742 O O . TYR A 1 95 ? 1.669 -7.204 -2.644 1.00 94.75 95 TYR A O 1
ATOM 750 N N . GLY A 1 96 ? 0.247 -8.431 -1.418 1.00 97.12 96 GLY A N 1
ATOM 751 C CA . GLY A 1 96 ? 0.926 -9.707 -1.629 1.00 97.12 96 GLY A CA 1
ATOM 752 C C . GLY A 1 96 ? 0.942 -10.119 -3.102 1.00 97.12 96 GLY A C 1
ATOM 753 O O . GLY A 1 96 ? 1.993 -10.474 -3.629 1.00 97.12 96 GLY A O 1
ATOM 754 N N . ILE A 1 97 ? -0.194 -10.001 -3.795 1.00 96.38 97 ILE A N 1
ATOM 755 C CA . ILE A 1 97 ? -0.284 -10.289 -5.234 1.00 96.38 97 ILE A CA 1
ATOM 756 C C . ILE A 1 97 ? 0.587 -9.314 -6.037 1.00 96.38 97 ILE A C 1
ATOM 758 O O . ILE A 1 97 ? 1.372 -9.744 -6.882 1.00 96.38 97 ILE A O 1
ATOM 762 N N . LEU A 1 98 ? 0.498 -8.011 -5.752 1.00 94.81 98 LEU A N 1
ATOM 763 C CA . LEU A 1 98 ? 1.308 -6.991 -6.423 1.00 94.81 98 LEU A CA 1
ATOM 764 C C . LEU A 1 98 ? 2.808 -7.218 -6.206 1.00 94.81 98 LEU A C 1
ATOM 766 O O . LEU A 1 98 ? 3.583 -7.066 -7.147 1.00 94.81 98 LEU A O 1
ATOM 770 N N . ALA A 1 99 ? 3.216 -7.623 -5.002 1.00 96.25 99 ALA A N 1
ATOM 771 C CA . ALA A 1 99 ? 4.605 -7.942 -4.695 1.00 96.25 99 ALA A CA 1
ATOM 772 C C . ALA A 1 99 ? 5.113 -9.121 -5.537 1.00 96.25 99 ALA A C 1
ATOM 774 O O . ALA A 1 99 ? 6.199 -9.038 -6.104 1.00 96.25 99 ALA A O 1
ATOM 775 N N . ILE A 1 100 ? 4.317 -10.186 -5.687 1.00 98.00 100 ILE A N 1
ATOM 776 C CA . ILE A 1 100 ? 4.675 -11.331 -6.540 1.00 98.00 100 ILE A CA 1
ATOM 777 C C . ILE A 1 100 ? 4.825 -10.891 -8.001 1.00 98.00 100 ILE A C 1
ATOM 779 O O . ILE A 1 100 ? 5.826 -11.212 -8.640 1.00 98.00 100 ILE A O 1
ATOM 783 N N . VAL A 1 101 ? 3.865 -10.123 -8.526 1.00 96.25 101 VAL A N 1
ATOM 784 C CA . VAL A 1 101 ? 3.920 -9.608 -9.904 1.00 96.25 101 VAL A CA 1
ATOM 785 C C . VAL A 1 101 ? 5.160 -8.736 -10.115 1.00 96.25 101 VAL A C 1
ATOM 787 O O . VAL A 1 101 ? 5.872 -8.908 -11.104 1.00 96.25 101 VAL A O 1
ATOM 790 N N . ALA A 1 102 ? 5.458 -7.840 -9.171 1.00 94.06 102 ALA A N 1
ATOM 791 C CA . ALA A 1 102 ? 6.632 -6.977 -9.225 1.00 94.06 102 ALA A CA 1
ATOM 792 C C . ALA A 1 102 ? 7.942 -7.777 -9.186 1.00 94.06 102 ALA A C 1
ATOM 794 O O . ALA A 1 102 ? 8.859 -7.468 -9.943 1.00 94.06 102 ALA A O 1
ATOM 795 N N . LEU A 1 103 ? 8.026 -8.828 -8.363 1.00 97.75 103 LEU A N 1
ATOM 796 C CA . LEU A 1 103 ? 9.195 -9.710 -8.310 1.00 97.75 103 LEU A CA 1
ATOM 797 C C . LEU A 1 103 ? 9.417 -10.440 -9.638 1.00 97.75 103 LEU A C 1
ATOM 799 O O . LEU A 1 103 ? 10.540 -10.466 -10.137 1.00 97.75 103 LEU A O 1
ATOM 803 N N . ILE A 1 104 ? 8.358 -10.980 -10.246 1.00 98.19 104 ILE A N 1
ATOM 804 C CA . ILE A 1 104 ? 8.447 -11.635 -11.559 1.00 98.19 104 ILE A CA 1
ATOM 805 C C . ILE A 1 104 ? 8.918 -10.634 -12.620 1.00 98.19 104 ILE A C 1
ATOM 807 O O . ILE A 1 104 ? 9.856 -10.919 -13.367 1.00 98.19 104 ILE A O 1
ATOM 811 N N . ALA A 1 105 ? 8.315 -9.443 -12.661 1.00 95.88 105 ALA A N 1
ATOM 812 C CA . ALA A 1 105 ? 8.702 -8.391 -13.595 1.00 95.88 105 ALA A CA 1
ATOM 813 C C . ALA A 1 105 ? 10.161 -7.945 -13.396 1.00 95.88 105 ALA A C 1
ATOM 815 O O . ALA A 1 105 ? 10.880 -7.759 -14.375 1.00 9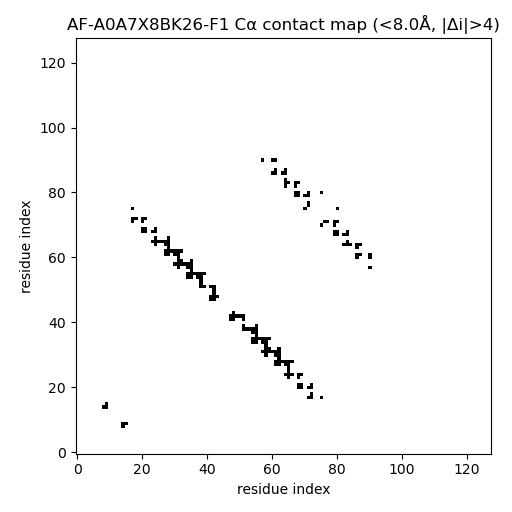5.88 105 ALA A O 1
ATOM 816 N N . ALA A 1 106 ? 10.619 -7.825 -12.147 1.00 96.50 106 ALA A N 1
ATOM 817 C CA . ALA A 1 106 ? 11.991 -7.451 -11.819 1.00 96.50 106 ALA A CA 1
ATOM 818 C C . ALA A 1 106 ? 13.006 -8.510 -12.272 1.00 96.50 106 ALA A C 1
ATOM 820 O O . ALA A 1 106 ? 14.037 -8.155 -12.839 1.00 96.50 106 ALA A O 1
ATOM 821 N N . VAL A 1 107 ? 12.712 -9.800 -12.080 1.00 98.06 107 VAL A N 1
ATOM 822 C CA . VAL A 1 107 ? 13.585 -10.893 -12.538 1.00 98.06 107 VAL A CA 1
ATOM 823 C C . VAL A 1 107 ? 13.680 -10.909 -14.063 1.00 98.06 107 VAL A C 1
ATOM 825 O O . VAL A 1 107 ? 14.783 -10.905 -14.609 1.00 98.06 107 VAL A O 1
ATOM 828 N N . LEU A 1 108 ? 12.541 -10.875 -14.761 1.00 98.00 108 LEU A N 1
ATOM 829 C CA . LEU A 1 108 ? 12.514 -10.883 -16.227 1.00 98.00 108 LEU A CA 1
ATOM 830 C C . LEU A 1 108 ? 13.191 -9.637 -16.810 1.00 98.00 108 LEU A C 1
ATOM 832 O O . LEU A 1 108 ? 14.033 -9.749 -17.701 1.00 98.00 108 LEU A O 1
ATOM 836 N N . GLY A 1 109 ? 12.874 -8.459 -16.271 1.00 96.75 109 GLY A N 1
ATOM 837 C CA . GLY A 1 109 ? 13.498 -7.199 -16.665 1.00 96.75 109 GLY A CA 1
ATOM 838 C C . GLY A 1 109 ? 15.004 -7.192 -16.405 1.00 96.75 109 GLY A C 1
ATOM 839 O O . GLY A 1 109 ? 15.768 -6.762 -17.265 1.00 96.75 109 GLY A O 1
ATOM 840 N N . GLY A 1 110 ? 15.448 -7.733 -15.268 1.00 97.19 110 GLY A N 1
ATOM 841 C CA . GLY A 1 110 ? 16.864 -7.873 -14.933 1.00 97.19 110 GLY A CA 1
ATOM 842 C C . GLY A 1 110 ? 17.624 -8.743 -15.935 1.00 97.19 110 GLY A C 1
ATOM 843 O O . GLY A 1 110 ? 18.682 -8.338 -16.412 1.00 97.19 110 GLY A O 1
ATOM 844 N N . ILE A 1 111 ? 17.063 -9.894 -16.323 1.00 97.62 111 ILE A N 1
ATOM 845 C CA . ILE A 1 111 ? 17.655 -10.774 -17.345 1.00 97.62 111 ILE A CA 1
ATOM 846 C C . ILE A 1 111 ? 17.789 -10.033 -18.680 1.00 97.62 111 ILE A C 1
ATOM 848 O O . ILE A 1 111 ? 18.862 -10.040 -19.284 1.00 97.62 111 ILE A O 1
ATOM 852 N N . VAL A 1 112 ? 16.726 -9.356 -19.124 1.00 97.69 112 VAL A N 1
ATOM 853 C CA . VAL A 1 112 ? 16.740 -8.584 -20.375 1.00 97.69 112 VAL A CA 1
ATOM 854 C C . VAL A 1 112 ? 17.801 -7.484 -20.327 1.00 97.69 112 VAL A C 1
ATOM 856 O O . VAL A 1 112 ? 18.592 -7.356 -21.258 1.00 97.69 112 VAL A O 1
ATOM 859 N N . MET A 1 113 ? 17.878 -6.731 -19.229 1.00 97.12 113 MET A N 1
ATOM 860 C CA . MET A 1 113 ? 18.870 -5.667 -19.051 1.00 97.12 113 MET A CA 1
ATOM 861 C C . MET A 1 113 ? 20.308 -6.193 -19.093 1.00 97.12 113 MET A C 1
ATOM 863 O O . MET A 1 113 ? 21.160 -5.571 -19.723 1.00 97.12 113 MET A O 1
ATOM 867 N N . ILE A 1 114 ? 20.581 -7.351 -18.481 1.00 97.31 114 ILE A N 1
ATOM 868 C CA . ILE A 1 114 ? 21.903 -7.992 -18.533 1.00 97.31 114 ILE A CA 1
ATOM 869 C C . ILE A 1 114 ? 22.262 -8.376 -19.974 1.00 97.31 114 ILE A C 1
ATOM 871 O O . ILE A 1 114 ? 23.366 -8.077 -20.429 1.00 97.31 114 ILE A O 1
ATOM 875 N N . ILE A 1 115 ? 21.334 -8.990 -20.715 1.00 96.81 115 ILE A N 1
ATOM 876 C CA . ILE A 1 115 ? 21.555 -9.372 -22.119 1.00 96.81 115 ILE A CA 1
ATOM 877 C C . ILE A 1 115 ? 21.851 -8.136 -22.974 1.00 96.81 115 ILE A C 1
ATOM 879 O O . ILE A 1 115 ? 22.801 -8.141 -23.762 1.00 96.81 115 ILE A O 1
ATOM 883 N N . LEU A 1 116 ? 21.070 -7.067 -22.805 1.00 96.69 116 LEU A N 1
ATOM 884 C CA . LEU A 1 116 ? 21.271 -5.811 -23.526 1.00 96.69 116 LEU A CA 1
ATOM 885 C C . LEU A 1 116 ? 22.613 -5.163 -23.174 1.00 96.69 116 LEU A C 1
ATOM 887 O O . LEU A 1 116 ? 23.300 -4.684 -24.072 1.00 96.69 116 LEU A O 1
ATOM 891 N N . ALA A 1 117 ? 23.021 -5.197 -21.904 1.00 95.94 117 ALA A N 1
ATOM 892 C CA . ALA A 1 117 ? 24.307 -4.664 -21.468 1.00 95.94 117 ALA A CA 1
ATOM 893 C C . ALA A 1 117 ? 25.488 -5.431 -22.084 1.00 95.94 117 ALA A C 1
ATOM 895 O O . ALA A 1 117 ? 26.400 -4.809 -22.625 1.00 95.94 117 ALA A O 1
ATOM 896 N N . ILE A 1 118 ? 25.453 -6.770 -22.066 1.00 96.06 118 ILE A N 1
ATOM 897 C CA . ILE A 1 118 ? 26.499 -7.611 -22.674 1.00 96.06 118 ILE A CA 1
ATOM 898 C C . ILE A 1 118 ? 26.557 -7.382 -24.187 1.00 96.06 118 ILE A C 1
ATOM 900 O O . ILE A 1 118 ? 27.636 -7.184 -24.745 1.00 96.06 118 ILE A O 1
ATOM 904 N N . THR A 1 119 ? 25.399 -7.368 -24.851 1.00 95.19 119 THR A N 1
ATOM 905 C CA . THR A 1 119 ? 25.314 -7.153 -26.303 1.00 95.19 119 THR A CA 1
ATOM 906 C C . THR A 1 119 ? 25.823 -5.765 -26.682 1.00 95.19 119 THR A C 1
ATOM 908 O O . THR A 1 119 ? 26.637 -5.634 -27.593 1.00 95.19 119 THR A O 1
ATOM 911 N N . GLY A 1 120 ? 25.398 -4.729 -25.958 1.00 94.06 120 GLY A N 1
ATOM 912 C CA . GLY A 1 120 ? 25.851 -3.357 -26.169 1.00 94.06 120 GLY A CA 1
ATOM 913 C C . GLY A 1 120 ? 27.357 -3.202 -25.962 1.00 94.06 120 GLY A C 1
ATOM 914 O O . GLY A 1 120 ? 28.025 -2.599 -26.799 1.00 94.06 120 GLY A O 1
ATOM 915 N N . ALA A 1 121 ? 27.909 -3.807 -24.905 1.00 92.75 121 ALA A N 1
ATOM 916 C CA . ALA A 1 121 ? 29.347 -3.804 -24.644 1.00 92.75 121 ALA A CA 1
ATOM 917 C C . ALA A 1 121 ? 30.141 -4.507 -25.758 1.00 92.75 121 ALA A C 1
ATOM 919 O O . ALA A 1 121 ? 31.147 -3.976 -26.223 1.00 92.75 121 ALA A O 1
ATOM 920 N N . PHE A 1 122 ? 29.666 -5.664 -26.229 1.00 93.75 122 PHE A N 1
ATOM 921 C CA . PHE A 1 122 ? 30.294 -6.399 -27.328 1.00 93.75 122 PHE A CA 1
ATOM 922 C C . PHE A 1 122 ? 30.267 -5.626 -28.652 1.00 93.75 122 PHE A C 1
ATOM 924 O O . PHE A 1 122 ? 31.236 -5.648 -29.407 1.00 93.75 122 PHE A O 1
ATOM 931 N N . VAL A 1 123 ? 29.165 -4.938 -28.954 1.00 94.69 123 VAL A N 1
ATOM 932 C CA . VAL A 1 123 ? 29.067 -4.094 -30.152 1.00 94.69 123 VAL A CA 1
ATOM 933 C C . VAL A 1 123 ? 30.007 -2.894 -30.032 1.00 94.69 123 VAL A C 1
ATOM 935 O O . VAL A 1 123 ? 30.738 -2.606 -30.974 1.00 94.69 123 VAL A O 1
ATOM 938 N N . ALA A 1 124 ? 30.054 -2.233 -28.872 1.00 92.31 124 ALA A N 1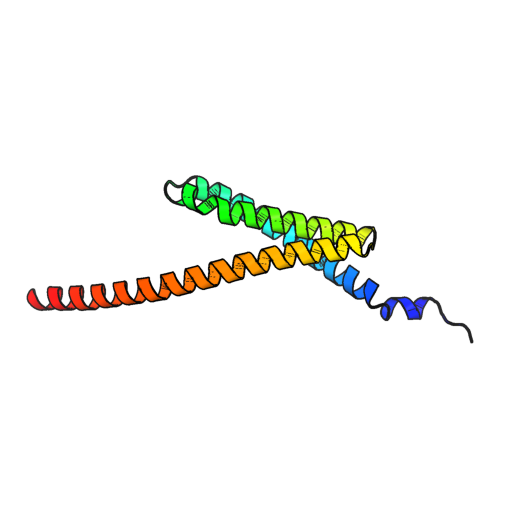
ATOM 939 C CA . ALA A 1 124 ? 30.946 -1.100 -28.637 1.00 92.31 124 ALA A CA 1
ATOM 940 C C . ALA A 1 124 ? 32.428 -1.484 -28.786 1.00 92.31 124 ALA A C 1
ATOM 942 O O . ALA A 1 124 ? 33.182 -0.750 -29.418 1.00 92.31 124 ALA A O 1
ATOM 943 N N . SER A 1 125 ? 32.834 -2.665 -28.303 1.00 94.06 125 SER A N 1
ATOM 944 C CA . SER A 1 125 ? 34.218 -3.150 -28.420 1.00 94.06 125 SER A CA 1
ATOM 945 C C . SER A 1 125 ? 34.654 -3.494 -29.850 1.00 94.06 125 SER A C 1
ATOM 947 O O . SER A 1 125 ? 35.782 -3.925 -30.046 1.00 94.06 125 SER A O 1
ATOM 949 N N . ARG A 1 126 ? 33.766 -3.412 -30.850 1.00 87.12 126 ARG A N 1
ATOM 950 C CA . ARG A 1 126 ? 34.116 -3.595 -32.271 1.00 87.12 126 ARG A CA 1
ATOM 951 C C . ARG A 1 126 ? 34.462 -2.284 -32.975 1.00 87.12 126 ARG A C 1
ATOM 953 O O . ARG A 1 126 ? 35.013 -2.337 -34.070 1.00 87.12 126 ARG A O 1
ATOM 960 N N . TYR A 1 127 ? 34.119 -1.144 -32.378 1.00 86.06 127 TYR A N 1
ATOM 961 C CA . TYR A 1 127 ? 34.334 0.186 -32.954 1.00 86.06 127 TYR A CA 1
ATOM 962 C C . TYR A 1 127 ? 35.518 0.945 -32.329 1.00 86.06 127 TYR A C 1
ATOM 964 O O . TYR A 1 127 ? 35.857 2.021 -32.818 1.00 86.06 127 TYR A O 1
ATOM 972 N N . PHE A 1 128 ? 36.136 0.390 -31.282 1.00 78.94 128 PHE A N 1
ATOM 973 C CA . PHE A 1 128 ? 37.347 0.881 -30.618 1.00 78.94 128 PHE A CA 1
ATOM 974 C C . PHE A 1 128 ? 38.406 -0.220 -30.623 1.00 78.94 128 PHE A C 1
ATOM 976 O O . PHE A 1 128 ? 39.599 0.124 -30.761 1.00 78.94 128 PHE A O 1
#

Secondary structure (DSSP, 8-state):
----GGGSTTT-HHHHHHHHHHHHHHHHHHHHHHHHHHHHHHHTSTTHHHHTHHHHHHHHHHHHHHHHHHHHHHH--HHHHHHHHHHHHHHHHHHHHHHHHHHHHHHHHHHHHHHHHHHHHHHHTTT-

Solvent-accessible surface area (backbone atoms only — not comparable to full-atom values): 6585 Å² total; per-residue (Å²): 133,85,79,62,74,80,70,55,64,88,67,40,68,65,55,55,50,34,57,52,32,56,61,49,19,55,52,29,33,51,52,9,52,52,29,30,52,52,14,56,60,37,37,76,37,91,69,26,52,79,53,19,62,57,41,30,52,52,10,51,44,28,32,50,21,16,50,27,23,46,50,18,47,77,70,61,45,70,64,33,50,51,52,20,49,53,36,48,50,52,51,53,53,52,51,52,51,50,49,52,53,48,52,53,51,50,53,54,50,48,55,52,51,50,53,51,50,54,51,51,52,58,57,53,66,72,79,111

Nearest PDB structures (foldseek):
  1wdz-assembly1_B  TM=6.019E-01  e=2.010E+00  Homo sapiens
  3ok8-assembly1_B  TM=6.070E-01  e=4.251E+00  Mus musculus
  1wdz-assembly1_A  TM=6.088E-01  e=4.503E+00  Homo sapiens
  1y2o-assembly1_B  TM=5.843E-01  e=4.013E+00  Homo sapiens

Sequence (128 aa):
MDQNPVMQSSTDPMQKIRYSIEKTQGWLKFLGILSIIGGALQALTLVGIIVAWLPIWLGIIMNQAGSKGKDYADRGTLEDLVEYNDKLKNLFTIYGILAIVALIAAVLGGIVMIILAITGAFVASRYF

Radius of gyration: 23.97 Å; Cα contacts (8 Å, |Δi|>4): 103; chains: 1; bounding box: 57×24×83 Å

Mean predicted aligned error: 7.13 Å

Foldseek 3Di:
DPPPPVVVQVVPPLNVVLVVLVVVLVVLLVQLVVLLVVLVVLCVDPVSVVVSVVSNVLSVLSNVLSVLSVVCSVPVDVVSVVSSVVSVVVSVVSVVVVVVVVVVVCVVVVVVVVVCVVVVVVVVVVVD

pLDDT: mean 90.89, std 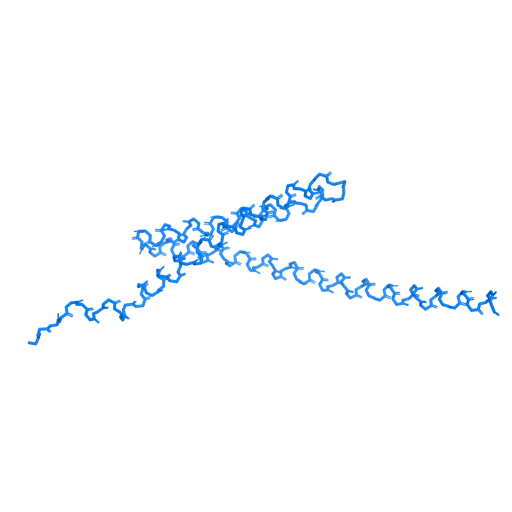11.7, range [49.91, 98.19]